Protein AF-W1X9W0-F1 (afdb_monomer_lite)

Radius of gyration: 21.4 Å; chains: 1; bounding box: 42×50×51 Å

Structure (mmCIF, N/CA/C/O backbone):
data_AF-W1X9W0-F1
#
_entry.id   AF-W1X9W0-F1
#
loop_
_atom_site.group_PDB
_atom_site.id
_atom_site.type_symbol
_atom_site.label_atom_id
_atom_site.label_alt_id
_atom_site.label_comp_id
_atom_site.label_asym_id
_atom_site.label_entity_id
_atom_site.label_seq_id
_atom_site.pdbx_PDB_ins_code
_atom_site.Cartn_x
_atom_site.Cartn_y
_atom_site.Cartn_z
_atom_site.occupancy
_atom_site.B_iso_or_equiv
_atom_site.auth_seq_id
_atom_site.auth_comp_id
_atom_site.auth_asym_id
_atom_site.auth_atom_id
_atom_site.pdbx_PDB_model_num
ATOM 1 N N . THR A 1 1 ? 15.731 -41.088 -17.875 1.00 49.81 1 THR A N 1
ATOM 2 C CA . THR A 1 1 ? 16.566 -40.037 -17.254 1.00 49.81 1 THR A CA 1
ATOM 3 C C . THR A 1 1 ? 16.073 -38.675 -17.708 1.00 49.81 1 THR A C 1
ATOM 5 O O . THR A 1 1 ? 16.550 -38.151 -18.702 1.00 49.81 1 THR A O 1
ATOM 8 N N . ARG A 1 2 ? 15.080 -38.106 -17.010 1.00 59.88 2 ARG A N 1
ATOM 9 C CA 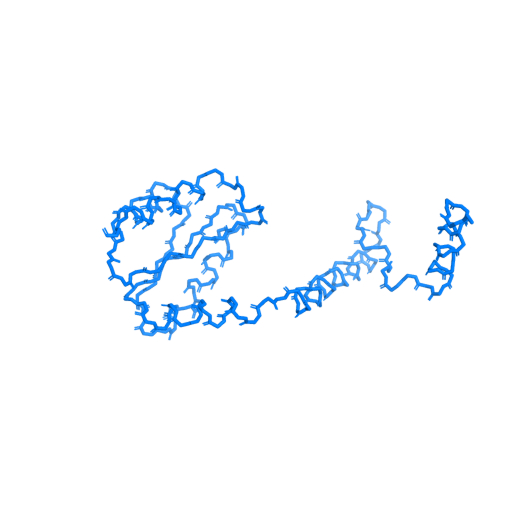. ARG A 1 2 ? 14.747 -36.681 -17.162 1.00 59.88 2 ARG A CA 1
ATOM 10 C C . ARG A 1 2 ? 15.681 -35.917 -16.235 1.00 59.88 2 ARG A C 1
ATOM 12 O O . ARG A 1 2 ? 15.594 -36.064 -15.022 1.00 59.88 2 ARG A O 1
ATOM 19 N N . GLY A 1 3 ? 16.655 -35.237 -16.815 1.00 79.12 3 GLY A N 1
ATOM 20 C CA . GLY A 1 3 ? 17.718 -34.549 -16.092 1.00 79.12 3 GLY A CA 1
ATOM 21 C C . GLY A 1 3 ? 18.157 -33.310 -16.856 1.00 79.12 3 GLY A C 1
ATOM 22 O O . GLY A 1 3 ? 17.473 -32.854 -17.767 1.00 79.12 3 GLY A O 1
ATOM 23 N N . PHE A 1 4 ? 19.327 -32.780 -16.523 1.00 80.00 4 PHE A N 1
ATOM 24 C CA . PHE A 1 4 ? 19.848 -31.538 -17.101 1.00 80.00 4 PHE A CA 1
ATOM 25 C C . PHE A 1 4 ? 19.845 -31.447 -18.652 1.00 80.00 4 PHE A C 1
ATOM 27 O O . PHE A 1 4 ? 19.576 -30.362 -19.166 1.00 80.00 4 PHE A O 1
ATOM 34 N N . PRO A 1 5 ? 20.074 -32.529 -19.431 1.00 85.50 5 PRO A N 1
ATOM 35 C CA . PRO A 1 5 ? 19.980 -32.469 -20.897 1.00 85.50 5 PRO A CA 1
ATOM 36 C C . PRO A 1 5 ? 18.560 -32.203 -21.422 1.00 85.50 5 PRO A C 1
ATOM 38 O O . PRO A 1 5 ? 18.388 -31.457 -22.380 1.00 85.50 5 PRO A O 1
ATOM 41 N N . ASP A 1 6 ? 17.553 -32.771 -20.760 1.00 82.25 6 ASP A N 1
ATOM 42 C CA . ASP A 1 6 ? 16.131 -32.607 -21.091 1.00 82.25 6 ASP A CA 1
ATOM 43 C C . ASP A 1 6 ? 15.679 -31.165 -20.795 1.00 82.25 6 ASP A C 1
ATOM 45 O O . ASP A 1 6 ? 15.023 -30.513 -21.604 1.00 82.25 6 ASP A O 1
ATOM 49 N N . PHE A 1 7 ? 16.165 -30.606 -19.679 1.00 83.50 7 PHE A N 1
ATOM 50 C CA . PHE A 1 7 ? 16.000 -29.190 -19.344 1.00 83.50 7 PHE A CA 1
ATOM 51 C C . PHE A 1 7 ? 16.615 -28.258 -20.401 1.00 83.50 7 PHE A C 1
ATOM 53 O O . PHE A 1 7 ? 15.972 -27.290 -20.796 1.00 83.50 7 PHE A O 1
ATOM 60 N N . LYS A 1 8 ? 17.827 -28.546 -20.903 1.00 84.06 8 LYS A N 1
ATOM 61 C CA . LYS A 1 8 ? 18.451 -27.742 -21.974 1.00 84.06 8 LYS A CA 1
ATOM 62 C C . LYS A 1 8 ? 17.620 -27.739 -23.256 1.00 84.06 8 LYS A C 1
ATOM 64 O O . LYS A 1 8 ? 17.516 -26.698 -23.896 1.00 84.06 8 LYS A O 1
ATOM 69 N N . LEU A 1 9 ? 17.033 -28.880 -23.616 1.00 85.25 9 LEU A N 1
ATOM 70 C CA . LEU A 1 9 ? 16.176 -29.025 -24.794 1.00 85.25 9 LEU A CA 1
ATOM 71 C C . LEU A 1 9 ? 14.894 -28.197 -24.656 1.00 85.25 9 LEU A C 1
ATOM 73 O O . LEU A 1 9 ? 14.576 -27.411 -25.546 1.00 85.25 9 LEU A O 1
ATOM 77 N N . HIS A 1 10 ? 14.219 -28.294 -23.509 1.00 78.50 10 HIS A N 1
ATOM 78 C CA . HIS A 1 10 ? 13.035 -27.484 -23.219 1.00 78.50 10 HIS A CA 1
ATOM 79 C C . HIS A 1 10 ? 13.344 -25.983 -23.124 1.00 78.50 10 HIS A C 1
ATOM 81 O O . HIS A 1 10 ? 12.567 -25.163 -23.613 1.00 78.50 10 HIS A O 1
ATOM 87 N N . LEU A 1 11 ? 14.493 -25.606 -22.556 1.00 77.06 11 LEU A N 1
ATOM 88 C CA . LEU A 1 11 ? 14.938 -24.214 -22.501 1.00 77.06 11 LEU A CA 1
ATOM 89 C C . LEU A 1 11 ? 15.240 -23.665 -23.902 1.00 77.06 11 LEU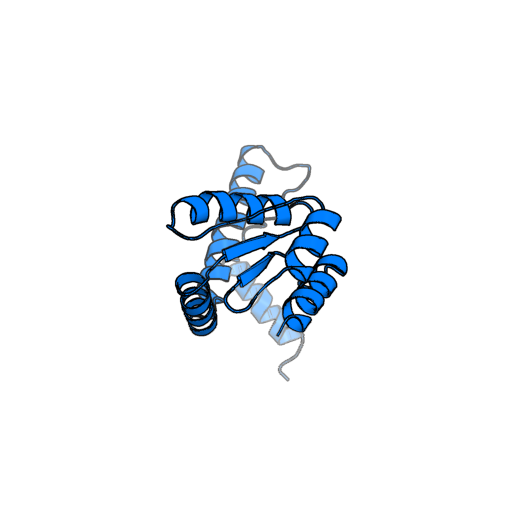 A C 1
ATOM 91 O O . LEU A 1 11 ? 14.802 -22.566 -24.231 1.00 77.06 11 LEU A O 1
ATOM 95 N N . ALA A 1 12 ? 15.936 -24.432 -24.744 1.00 80.12 12 ALA A N 1
ATOM 96 C CA . ALA A 1 12 ? 16.227 -24.042 -26.122 1.00 80.12 12 ALA A CA 1
ATOM 97 C C . ALA A 1 12 ? 14.946 -23.880 -26.958 1.00 80.12 12 ALA A C 1
ATOM 99 O O . ALA A 1 12 ? 14.832 -22.919 -27.713 1.00 80.12 12 ALA A O 1
ATOM 100 N N . GLN A 1 13 ? 13.959 -24.765 -26.779 1.00 74.69 13 GLN A N 1
ATOM 101 C CA . GLN A 1 13 ? 12.642 -24.648 -27.420 1.00 74.69 13 GLN A CA 1
ATOM 102 C C . GLN A 1 13 ? 11.871 -23.407 -26.943 1.00 74.69 13 GLN A C 1
ATOM 104 O O . GLN A 1 13 ? 11.275 -22.706 -27.756 1.00 74.69 13 GLN A O 1
ATOM 109 N N . SER A 1 14 ? 11.919 -23.105 -25.642 1.00 66.88 14 SER A N 1
ATOM 110 C CA . SER A 1 14 ? 11.297 -21.906 -25.062 1.00 66.88 14 SER A CA 1
ATOM 111 C C . SER A 1 14 ? 11.926 -20.607 -25.588 1.00 66.88 14 SER A C 1
ATOM 113 O O . SER A 1 14 ? 11.217 -19.655 -25.899 1.00 66.88 14 SER A O 1
ATOM 115 N N . LEU A 1 15 ? 13.253 -20.583 -25.761 1.00 67.94 15 LEU A N 1
ATOM 116 C CA . LEU A 1 15 ? 13.973 -19.452 -26.356 1.00 67.94 15 LEU A CA 1
ATOM 117 C C . LEU A 1 15 ? 13.678 -19.295 -27.857 1.00 67.94 15 LEU A C 1
ATOM 119 O O . LEU A 1 15 ? 13.507 -18.174 -28.330 1.00 67.94 15 LEU A O 1
ATOM 123 N N . ALA A 1 16 ? 13.594 -20.404 -28.602 1.00 62.78 16 ALA A N 1
ATOM 124 C CA . ALA A 1 16 ? 13.353 -20.403 -30.048 1.00 62.78 16 ALA A CA 1
ATOM 125 C C . ALA A 1 16 ? 11.930 -19.965 -30.431 1.00 62.78 16 ALA A C 1
ATOM 127 O O . ALA A 1 16 ? 11.747 -19.321 -31.461 1.00 62.78 16 ALA A O 1
ATOM 128 N N . ASN A 1 17 ? 10.935 -20.255 -29.587 1.00 56.06 17 ASN A N 1
ATOM 129 C CA . ASN A 1 17 ? 9.556 -19.792 -29.776 1.00 56.06 17 ASN A CA 1
ATOM 130 C C . ASN A 1 17 ? 9.368 -18.295 -29.467 1.00 56.06 17 ASN A C 1
ATOM 132 O O . ASN A 1 17 ? 8.247 -17.795 -29.538 1.00 56.06 17 ASN A O 1
ATOM 136 N N . GLY A 1 18 ? 10.456 -17.591 -29.132 1.00 45.91 18 GLY A N 1
ATOM 137 C CA . GLY A 1 18 ? 10.420 -16.266 -28.544 1.00 45.91 18 GLY A CA 1
ATOM 138 C C . GLY A 1 18 ? 9.936 -16.383 -27.108 1.00 45.91 18 GLY A C 1
ATOM 139 O O . GLY A 1 18 ? 8.782 -16.714 -26.843 1.00 45.91 18 GLY A O 1
ATOM 140 N N . THR A 1 19 ? 10.801 -16.090 -26.142 1.00 46.78 19 THR A N 1
ATOM 141 C CA . THR A 1 19 ? 10.294 -15.822 -24.801 1.00 46.78 19 THR A CA 1
ATOM 142 C C . THR A 1 19 ? 9.341 -14.629 -24.920 1.00 46.78 19 THR A C 1
ATOM 144 O O . THR A 1 19 ? 9.789 -13.567 -25.351 1.00 46.78 19 THR A O 1
ATOM 147 N N . PRO A 1 20 ? 8.063 -14.722 -24.497 1.00 49.47 20 PRO A N 1
ATOM 148 C CA . PRO A 1 20 ? 7.175 -13.550 -24.448 1.00 49.47 20 PRO A CA 1
ATOM 149 C C . PRO A 1 20 ? 7.701 -12.460 -23.491 1.00 49.47 20 PRO A C 1
ATOM 151 O O . PRO A 1 20 ? 7.150 -11.371 -23.376 1.00 49.47 20 PRO A O 1
ATOM 154 N N . TYR A 1 21 ? 8.793 -12.763 -22.794 1.00 51.91 21 TYR A N 1
ATOM 155 C CA . TYR A 1 21 ? 9.604 -11.864 -22.007 1.00 51.9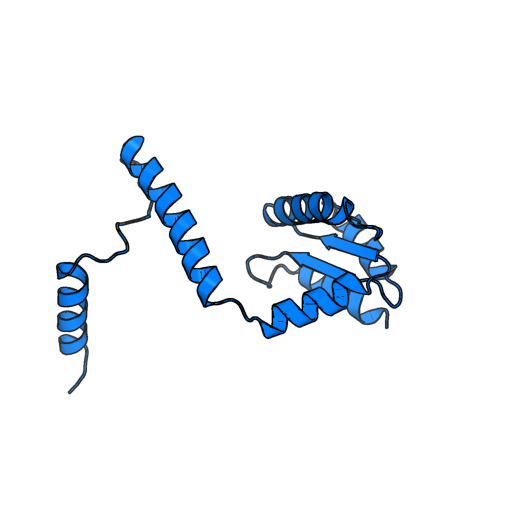1 21 TYR A CA 1
ATOM 156 C C . TYR A 1 21 ? 10.813 -11.451 -22.852 1.00 51.91 21 TYR A C 1
ATOM 158 O O . TYR A 1 21 ? 11.911 -11.985 -22.700 1.00 51.91 21 TYR A O 1
ATOM 166 N N . VAL A 1 22 ? 10.590 -10.499 -23.762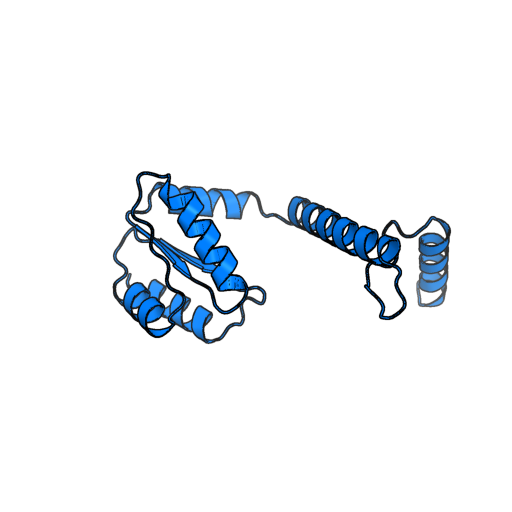 1.00 55.69 22 VAL A N 1
ATOM 167 C CA . VAL A 1 22 ? 11.642 -9.596 -24.252 1.00 55.69 22 VAL A CA 1
ATOM 168 C C . VAL A 1 22 ? 12.415 -9.106 -23.027 1.00 55.69 22 VAL A C 1
ATOM 170 O O . VAL A 1 22 ? 11.806 -8.857 -21.990 1.00 55.69 22 VAL A O 1
ATOM 173 N N . ASN A 1 23 ? 13.746 -9.050 -23.089 1.00 59.06 23 ASN A N 1
ATOM 174 C CA . ASN A 1 23 ? 14.574 -8.626 -21.961 1.00 59.06 23 ASN A CA 1
ATOM 175 C C . ASN A 1 23 ? 14.074 -7.279 -21.400 1.00 59.06 23 ASN A C 1
ATOM 177 O O . ASN A 1 23 ? 14.284 -6.234 -22.010 1.00 59.06 23 ASN A O 1
ATOM 181 N N . ARG A 1 24 ? 13.412 -7.321 -20.239 1.00 66.00 24 ARG A N 1
ATOM 182 C CA . ARG A 1 24 ? 12.785 -6.158 -19.589 1.00 66.00 24 ARG A CA 1
ATOM 183 C C . ARG A 1 24 ? 13.750 -5.348 -18.744 1.00 66.00 24 ARG A C 1
ATOM 185 O O . ARG A 1 24 ? 13.358 -4.336 -18.170 1.00 66.00 24 ARG A O 1
ATOM 192 N N . ASN A 1 25 ? 14.989 -5.813 -18.625 1.00 78.88 25 ASN A N 1
ATOM 193 C CA . ASN A 1 25 ? 15.993 -5.089 -17.879 1.00 78.88 25 ASN A CA 1
ATOM 194 C C . ASN A 1 25 ? 16.419 -3.884 -18.708 1.00 78.88 25 ASN A C 1
ATOM 196 O O . ASN A 1 25 ? 16.843 -4.014 -19.863 1.00 78.88 25 ASN A O 1
ATOM 200 N N . VAL A 1 26 ? 16.271 -2.719 -18.089 1.00 85.12 26 VAL A N 1
ATOM 201 C CA . VAL A 1 26 ? 16.859 -1.483 -18.583 1.00 85.12 26 VAL A CA 1
ATOM 202 C C . VAL A 1 26 ? 18.366 -1.593 -18.384 1.00 85.12 26 VAL A C 1
ATOM 204 O O . VAL A 1 26 ? 18.826 -1.838 -17.269 1.00 85.12 26 VAL A O 1
ATOM 207 N N . ASN A 1 27 ? 19.112 -1.459 -19.472 1.00 90.12 27 ASN A N 1
ATOM 208 C CA . ASN A 1 27 ? 20.568 -1.465 -19.489 1.00 90.12 27 ASN A CA 1
ATOM 209 C C . ASN A 1 27 ? 21.084 -0.041 -19.715 1.00 90.12 27 ASN A C 1
ATOM 211 O O . ASN A 1 27 ? 20.376 0.796 -20.271 1.00 90.12 27 ASN A O 1
ATOM 215 N N . GLU A 1 28 ? 22.331 0.216 -19.324 1.00 89.69 28 GLU A N 1
ATOM 216 C CA . GLU A 1 28 ? 22.959 1.538 -19.464 1.00 89.69 28 GLU A CA 1
ATOM 217 C C . GLU A 1 28 ? 23.014 2.018 -20.925 1.00 89.69 28 GLU A C 1
ATOM 219 O O . GLU A 1 28 ? 22.818 3.202 -21.185 1.00 89.69 28 GLU A O 1
ATOM 224 N N . ASP A 1 29 ? 23.182 1.093 -21.875 1.00 93.56 29 ASP A N 1
ATOM 225 C CA . ASP A 1 29 ? 23.286 1.388 -23.311 1.00 93.56 29 ASP A CA 1
ATOM 226 C C . ASP A 1 29 ? 21.932 1.394 -24.055 1.00 93.56 29 ASP A C 1
ATOM 228 O O . ASP A 1 29 ? 21.894 1.426 -25.288 1.00 93.56 29 ASP A O 1
ATOM 232 N N . ASP A 1 30 ? 20.798 1.319 -23.346 1.00 90.25 30 ASP A N 1
ATOM 233 C CA . ASP A 1 30 ? 19.485 1.348 -23.995 1.00 90.25 30 ASP A CA 1
ATOM 234 C C . ASP A 1 30 ? 19.175 2.720 -24.608 1.00 90.25 30 ASP A C 1
ATOM 236 O O . ASP A 1 30 ? 19.282 3.767 -23.965 1.00 90.25 30 ASP A O 1
ATOM 240 N N . SER A 1 31 ? 18.675 2.714 -25.847 1.00 94.62 31 SER A N 1
ATOM 241 C CA . SER A 1 31 ? 18.072 3.910 -26.435 1.00 94.62 31 SER A CA 1
ATOM 242 C C . SER A 1 31 ? 16.803 4.316 -25.678 1.00 94.62 31 SER A C 1
ATOM 244 O O . SER A 1 31 ? 16.151 3.490 -25.032 1.00 94.62 31 SER A O 1
ATOM 246 N N . VAL A 1 32 ? 16.402 5.585 -25.822 1.00 95.31 32 VAL A N 1
ATOM 247 C CA . VAL A 1 32 ? 15.145 6.109 -25.256 1.00 95.31 32 VAL A CA 1
ATOM 248 C C . VAL A 1 32 ? 13.945 5.258 -25.654 1.00 95.31 32 VAL A C 1
ATOM 250 O O . VAL A 1 32 ? 13.115 4.926 -24.811 1.00 95.31 32 VAL A O 1
ATOM 253 N N . GLU A 1 33 ? 13.876 4.856 -26.920 1.00 93.31 33 GLU A N 1
ATOM 254 C CA . GLU A 1 33 ? 12.821 3.982 -27.430 1.00 93.31 33 GLU A CA 1
ATOM 255 C C . GLU A 1 33 ? 12.856 2.595 -26.765 1.00 93.31 33 GLU A C 1
ATOM 257 O O . GLU A 1 33 ? 11.822 2.110 -26.303 1.00 93.31 33 GLU A O 1
ATOM 262 N N . SER A 1 34 ? 14.050 2.000 -26.629 1.00 90.56 34 SER A N 1
ATOM 263 C CA . SER A 1 34 ? 14.248 0.679 -26.016 1.00 90.56 34 SER A CA 1
ATOM 264 C C . SER A 1 34 ? 13.816 0.656 -24.550 1.00 90.56 34 SER A C 1
ATOM 266 O O . SER A 1 34 ? 12.940 -0.131 -24.179 1.00 90.56 34 SER A O 1
ATOM 268 N N . TYR A 1 35 ? 14.375 1.528 -23.697 1.00 93.00 35 TYR A N 1
ATOM 269 C CA . TYR A 1 35 ? 14.034 1.481 -22.273 1.00 93.00 35 TYR A CA 1
ATOM 270 C C . TYR A 1 35 ? 12.586 1.901 -22.017 1.00 93.00 35 TYR A C 1
ATOM 272 O O . TYR A 1 35 ? 11.966 1.386 -21.087 1.00 93.00 35 TYR A O 1
ATOM 280 N N . THR A 1 36 ? 12.019 2.791 -22.843 1.00 92.88 36 THR A N 1
ATOM 281 C CA . THR A 1 36 ? 10.604 3.167 -22.726 1.00 92.88 36 THR A CA 1
ATOM 282 C C . THR A 1 36 ? 9.725 1.939 -22.947 1.00 92.88 36 THR A C 1
ATOM 284 O O . THR A 1 36 ? 8.904 1.626 -22.085 1.00 92.88 36 THR A O 1
ATOM 287 N N . GLY A 1 37 ? 9.949 1.185 -24.031 1.00 90.88 37 GLY A N 1
ATOM 288 C CA . GLY A 1 37 ? 9.237 -0.072 -24.284 1.00 90.88 37 GLY A CA 1
ATOM 289 C C . GLY A 1 37 ? 9.377 -1.061 -23.124 1.00 90.88 37 GLY A C 1
ATOM 290 O O . GLY A 1 37 ? 8.376 -1.524 -22.576 1.00 90.88 37 GLY A O 1
ATOM 291 N N . LYS A 1 38 ? 10.609 -1.293 -22.657 1.00 91.75 38 LYS A N 1
ATOM 292 C CA . LYS A 1 38 ? 10.896 -2.218 -21.548 1.00 91.75 38 LYS A CA 1
ATOM 293 C C . LYS A 1 38 ? 10.173 -1.859 -20.249 1.00 91.75 38 LYS A C 1
ATOM 295 O O . LYS A 1 38 ? 9.640 -2.750 -19.587 1.00 91.75 38 LYS A O 1
ATOM 300 N N . ILE A 1 39 ? 10.135 -0.575 -19.876 1.00 91.56 39 ILE A N 1
ATOM 301 C CA . ILE A 1 39 ? 9.459 -0.110 -18.653 1.00 91.56 39 ILE A CA 1
ATOM 302 C C . ILE A 1 39 ? 7.956 -0.400 -18.731 1.00 91.56 39 ILE A C 1
ATOM 304 O O . ILE A 1 39 ? 7.396 -0.983 -17.798 1.00 91.56 39 ILE A O 1
ATOM 308 N N . PHE A 1 40 ? 7.306 -0.040 -19.842 1.00 93.56 40 PHE A N 1
ATOM 309 C CA . PHE A 1 40 ? 5.870 -0.266 -20.016 1.00 93.56 40 PHE A CA 1
ATOM 310 C C . PHE A 1 40 ? 5.525 -1.757 -20.097 1.00 93.56 40 PHE A C 1
ATOM 312 O O . PHE A 1 40 ? 4.599 -2.204 -19.418 1.00 93.56 40 PHE A O 1
ATOM 319 N N . GLU A 1 41 ? 6.295 -2.551 -20.842 1.00 90.50 41 GLU A N 1
ATOM 320 C CA . GLU A 1 41 ? 6.110 -4.005 -20.920 1.00 90.50 41 GLU A CA 1
ATOM 321 C C . GLU A 1 41 ? 6.283 -4.682 -19.554 1.00 90.50 41 GLU A C 1
ATOM 323 O O . GLU A 1 41 ? 5.521 -5.585 -19.192 1.00 90.50 41 GLU A O 1
ATOM 328 N N . SER A 1 42 ? 7.255 -4.224 -18.758 1.00 90.62 42 SER A N 1
ATOM 329 C CA . SER A 1 42 ? 7.469 -4.701 -17.391 1.00 90.62 42 SER A CA 1
ATOM 330 C C . SER A 1 42 ? 6.297 -4.382 -16.471 1.00 90.62 42 SER A C 1
ATOM 332 O O . SER A 1 42 ? 5.818 -5.269 -15.754 1.00 90.62 42 SER A O 1
ATOM 334 N N . ALA A 1 43 ? 5.766 -3.159 -16.542 1.00 91.75 43 ALA A N 1
ATOM 335 C CA . ALA A 1 43 ? 4.580 -2.773 -15.787 1.00 91.75 43 ALA A CA 1
ATOM 336 C C . ALA A 1 43 ? 3.353 -3.607 -16.193 1.00 91.75 43 ALA A C 1
ATOM 338 O O . ALA A 1 43 ? 2.693 -4.187 -15.329 1.00 91.75 43 ALA A O 1
ATOM 339 N N . MET A 1 44 ? 3.079 -3.739 -17.496 1.00 92.75 44 MET A N 1
ATOM 340 C CA . MET A 1 44 ? 1.937 -4.502 -18.017 1.00 92.75 44 MET A CA 1
ATOM 341 C C . MET A 1 44 ? 1.957 -5.957 -17.565 1.00 92.75 44 MET A C 1
ATOM 343 O O . MET A 1 44 ? 0.950 -6.493 -17.111 1.00 92.75 44 MET A O 1
ATOM 347 N N . ALA A 1 45 ? 3.109 -6.604 -17.653 1.00 89.81 45 ALA A N 1
ATOM 348 C CA . ALA A 1 45 ? 3.209 -7.996 -17.266 1.00 89.81 45 ALA A CA 1
ATOM 349 C C . ALA A 1 45 ? 3.243 -8.204 -15.750 1.00 89.81 45 ALA A C 1
ATOM 351 O O . ALA A 1 45 ? 2.805 -9.251 -15.279 1.00 89.81 45 ALA A O 1
ATOM 352 N N . THR A 1 46 ? 3.717 -7.223 -14.976 1.00 90.94 46 THR A N 1
ATOM 353 C CA . THR A 1 46 ? 3.542 -7.240 -13.517 1.00 90.94 46 THR A CA 1
ATOM 354 C C . THR A 1 46 ? 2.056 -7.174 -13.168 1.00 90.94 46 THR A C 1
ATOM 356 O O . THR A 1 46 ? 1.586 -7.961 -12.349 1.00 90.94 46 THR A O 1
ATOM 359 N N . LEU A 1 47 ? 1.292 -6.300 -13.832 1.00 94.50 47 LEU A N 1
ATOM 360 C CA . LEU A 1 47 ? -0.161 -6.222 -13.661 1.00 94.50 47 LEU A CA 1
ATOM 361 C C . LEU A 1 47 ? -0.859 -7.526 -14.067 1.00 94.50 47 LEU A C 1
ATOM 363 O O . LEU A 1 47 ? -1.733 -7.996 -13.339 1.00 94.50 47 LEU A O 1
ATOM 367 N N . ASP A 1 48 ? -0.460 -8.137 -15.184 1.00 94.25 48 ASP A N 1
ATOM 368 C CA . ASP A 1 48 ? -1.028 -9.415 -15.619 1.00 94.25 48 ASP A CA 1
ATOM 369 C C . ASP A 1 48 ? -0.695 -10.558 -14.650 1.00 94.25 48 ASP A C 1
ATOM 371 O O . ASP A 1 48 ? -1.569 -11.356 -14.311 1.00 94.25 48 ASP A O 1
ATOM 375 N N . HIS A 1 49 ? 0.530 -10.603 -14.126 1.00 92.44 49 HIS A N 1
ATOM 376 C CA . HIS A 1 49 ? 0.901 -11.562 -13.090 1.00 92.44 49 HIS A CA 1
ATOM 377 C C . HIS A 1 49 ? 0.036 -11.386 -11.834 1.00 92.44 49 HIS A C 1
ATOM 379 O O . HIS A 1 49 ? -0.555 -12.354 -11.357 1.00 92.44 49 HIS A O 1
ATOM 385 N N . VAL A 1 50 ? -0.092 -10.151 -11.329 1.00 94.44 50 VAL A N 1
ATOM 386 C CA . VAL A 1 50 ? -0.935 -9.848 -10.161 1.00 94.44 50 VAL A CA 1
ATOM 387 C C . VAL A 1 50 ? -2.377 -10.284 -10.417 1.00 94.44 50 VAL A C 1
ATOM 389 O O . VAL A 1 50 ? -2.955 -10.979 -9.588 1.00 94.44 50 VAL A O 1
ATOM 392 N N . ARG A 1 51 ? -2.946 -9.970 -11.587 1.00 94.88 51 ARG A N 1
ATOM 393 C CA . ARG A 1 51 ? -4.310 -10.374 -11.969 1.00 94.88 51 ARG A CA 1
ATOM 394 C C . ARG A 1 51 ? -4.551 -11.878 -11.802 1.00 94.88 51 ARG A C 1
ATOM 396 O O . ARG A 1 51 ? -5.629 -12.264 -11.353 1.00 94.88 51 ARG A O 1
ATOM 403 N N . HIS A 1 52 ? -3.568 -12.708 -12.148 1.00 95.25 52 HIS A N 1
ATOM 404 C CA . HIS A 1 52 ? -3.665 -14.164 -12.028 1.00 95.25 52 HIS A CA 1
ATOM 405 C C . HIS A 1 52 ? -3.343 -14.693 -10.624 1.00 95.25 52 HIS A C 1
ATOM 407 O O . HIS A 1 52 ? -3.841 -15.756 -10.259 1.00 95.25 52 HIS A O 1
ATOM 413 N N . SER A 1 53 ? -2.541 -13.978 -9.829 1.00 94.00 53 SER A N 1
ATOM 414 C CA . SER A 1 53 ? -2.139 -14.408 -8.483 1.00 94.00 53 SER A CA 1
ATOM 415 C C . SER A 1 53 ? -3.065 -13.929 -7.360 1.00 94.00 53 SER A C 1
ATOM 417 O O . SER A 1 53 ? -2.875 -14.317 -6.209 1.00 94.00 53 SER A O 1
ATOM 419 N N . LEU A 1 54 ? -4.024 -13.045 -7.649 1.00 95.12 54 LEU A N 1
ATOM 420 C CA . LEU A 1 54 ? -4.925 -12.491 -6.638 1.00 95.12 54 LEU A CA 1
ATOM 421 C C . LEU A 1 54 ? -5.865 -13.555 -6.053 1.00 95.12 54 LEU A C 1
ATOM 423 O O . LEU A 1 54 ? -6.672 -14.166 -6.758 1.00 95.12 54 LEU A O 1
ATOM 427 N N . ASP A 1 55 ? -5.831 -13.694 -4.728 1.00 97.25 55 ASP A N 1
ATOM 428 C CA . ASP A 1 55 ? -6.813 -14.471 -3.979 1.00 97.25 55 ASP A CA 1
ATOM 429 C C . ASP A 1 55 ? -8.113 -13.670 -3.825 1.00 97.25 55 ASP A C 1
ATOM 431 O O . ASP A 1 55 ? -8.237 -12.765 -2.994 1.00 97.25 55 ASP A O 1
ATOM 435 N N . LYS A 1 56 ? -9.114 -14.038 -4.627 1.00 96.56 56 LYS A N 1
ATOM 436 C CA . LYS A 1 56 ? -10.443 -13.411 -4.627 1.00 96.56 56 LYS A CA 1
ATOM 437 C C . LYS A 1 56 ? -11.143 -13.518 -3.269 1.00 96.56 56 LYS A C 1
ATOM 439 O O . LYS A 1 56 ? -11.892 -12.614 -2.910 1.00 96.56 56 LYS A O 1
ATOM 444 N N . SER A 1 57 ? -10.889 -14.580 -2.502 1.00 98.00 57 SER A N 1
ATOM 445 C CA . SER A 1 57 ? -11.478 -14.755 -1.171 1.00 98.00 57 SER A CA 1
ATOM 446 C C . SER A 1 57 ? -10.857 -13.798 -0.149 1.00 98.00 57 SER A C 1
ATOM 448 O O . SER A 1 57 ? -11.568 -13.214 0.667 1.00 98.00 57 SER A O 1
ATOM 450 N N . ALA A 1 58 ? -9.542 -13.567 -0.222 1.00 97.44 58 ALA A N 1
ATOM 451 C CA . ALA A 1 58 ? -8.862 -12.575 0.604 1.00 97.44 58 ALA A CA 1
ATOM 452 C C . ALA A 1 58 ? -9.331 -11.150 0.281 1.00 97.44 58 ALA A C 1
ATOM 454 O O . ALA A 1 58 ? -9.586 -10.381 1.205 1.00 97.44 58 ALA A O 1
ATOM 455 N N . ILE A 1 59 ? -9.517 -10.827 -1.006 1.00 97.38 59 ILE A N 1
ATOM 456 C CA . ILE A 1 59 ? -10.089 -9.537 -1.424 1.00 97.38 59 ILE A CA 1
ATOM 457 C C . ILE A 1 59 ? -11.489 -9.359 -0.836 1.00 97.38 59 ILE A C 1
ATOM 459 O O . ILE A 1 59 ? -11.759 -8.317 -0.247 1.00 97.38 59 ILE A O 1
ATOM 463 N N . ASN A 1 60 ? -12.364 -10.364 -0.954 1.00 98.12 60 ASN A N 1
ATOM 464 C CA . ASN A 1 60 ? -13.734 -10.248 -0.454 1.00 98.12 60 ASN A CA 1
ATOM 465 C C . ASN A 1 60 ? -13.763 -10.004 1.062 1.00 98.12 60 ASN A C 1
ATOM 467 O O . ASN A 1 60 ? -14.420 -9.077 1.516 1.00 98.12 60 ASN A O 1
ATOM 471 N N . ARG A 1 61 ? -12.948 -10.742 1.830 1.00 98.06 61 ARG A N 1
ATOM 472 C CA . ARG A 1 61 ? -12.802 -10.512 3.278 1.00 98.06 61 ARG A CA 1
ATOM 473 C C . ARG A 1 61 ? -12.301 -9.105 3.604 1.00 98.06 61 ARG A C 1
ATOM 475 O O . ARG A 1 61 ? -12.788 -8.489 4.545 1.00 98.06 61 ARG A O 1
ATOM 482 N N . ALA A 1 62 ? -11.335 -8.588 2.843 1.00 97.44 62 ALA A N 1
ATOM 483 C CA . ALA A 1 62 ? -10.844 -7.226 3.038 1.00 97.44 62 ALA A CA 1
ATOM 484 C C . ALA A 1 62 ? -11.943 -6.185 2.765 1.00 97.44 62 ALA A C 1
ATOM 486 O O . ALA A 1 62 ? -12.081 -5.235 3.530 1.00 97.44 62 ALA A O 1
ATOM 487 N N . VAL A 1 63 ? -12.756 -6.379 1.720 1.00 96.88 63 VAL A N 1
ATOM 488 C CA . VAL A 1 63 ? -13.917 -5.522 1.426 1.00 96.88 63 VAL A CA 1
ATOM 489 C C . VAL A 1 63 ? -14.944 -5.575 2.561 1.00 96.88 63 VAL A C 1
ATOM 491 O O . VAL A 1 63 ? -15.408 -4.524 3.002 1.00 96.88 63 VAL A O 1
ATOM 494 N N . ASP A 1 64 ? -15.259 -6.761 3.081 1.00 97.00 64 ASP A N 1
ATOM 495 C CA . ASP A 1 64 ? -16.221 -6.923 4.177 1.00 97.00 64 ASP A CA 1
ATOM 496 C C . ASP A 1 64 ? -15.766 -6.184 5.448 1.00 97.00 64 ASP A C 1
ATOM 498 O O . ASP A 1 64 ? -16.569 -5.506 6.087 1.00 97.00 64 ASP A O 1
ATOM 502 N N . LEU A 1 65 ? -14.472 -6.251 5.784 1.00 96.31 65 LEU A N 1
ATOM 503 C CA . LEU A 1 65 ? -13.898 -5.517 6.919 1.00 96.31 65 LEU A CA 1
ATOM 504 C C . LEU A 1 65 ? -13.921 -4.000 6.690 1.00 96.31 65 LEU A C 1
ATOM 506 O O . LEU A 1 65 ? -14.328 -3.244 7.566 1.00 96.31 65 LEU A O 1
ATOM 510 N N . LEU A 1 66 ? -13.506 -3.545 5.504 1.00 96.62 66 LEU A N 1
ATOM 511 C CA . LEU A 1 66 ? -13.406 -2.116 5.189 1.00 96.62 66 LEU A CA 1
ATOM 512 C C . LEU A 1 66 ? -14.776 -1.434 5.081 1.00 96.62 66 LEU A C 1
ATOM 514 O O . LEU A 1 66 ? -14.893 -0.261 5.421 1.00 96.62 66 LEU A O 1
ATOM 518 N N . THR A 1 67 ? -15.812 -2.141 4.627 1.00 95.62 67 THR A N 1
ATOM 519 C CA . THR A 1 67 ? -17.174 -1.583 4.513 1.00 95.62 67 THR A CA 1
ATOM 520 C C . THR A 1 67 ? -17.866 -1.409 5.864 1.00 95.62 67 THR A C 1
ATOM 522 O O . THR A 1 67 ? -18.732 -0.548 5.993 1.00 95.62 67 THR A O 1
ATOM 525 N N . GLN A 1 68 ? -17.471 -2.192 6.870 1.00 94.94 68 GLN A N 1
ATOM 526 C CA . GLN A 1 68 ? -17.992 -2.121 8.240 1.00 94.94 68 GLN A CA 1
ATOM 527 C C . GLN A 1 68 ? -17.122 -1.259 9.167 1.00 94.94 68 GLN A C 1
ATOM 529 O O . GLN A 1 68 ? -17.470 -1.060 10.332 1.00 94.94 68 GLN A O 1
ATOM 534 N N . ALA A 1 69 ? -15.994 -0.749 8.666 1.00 96.69 69 ALA A N 1
ATOM 535 C CA . ALA A 1 69 ? -15.031 -0.011 9.463 1.00 96.69 69 ALA A CA 1
ATOM 536 C C . ALA A 1 69 ? -15.609 1.316 9.976 1.00 96.69 69 ALA A C 1
ATOM 538 O O . ALA A 1 69 ? -16.180 2.104 9.220 1.00 96.69 69 ALA A O 1
ATOM 539 N N . LYS A 1 70 ? -15.385 1.608 11.260 1.00 96.00 70 LYS A N 1
ATOM 540 C CA . LYS A 1 70 ? -15.674 2.922 11.861 1.00 96.00 70 LYS A CA 1
ATOM 541 C C . LYS A 1 70 ? -14.602 3.954 11.520 1.00 96.00 70 LYS A C 1
ATOM 543 O O . LYS A 1 70 ? -14.877 5.152 11.503 1.00 96.00 70 LYS A O 1
ATOM 548 N N . LYS A 1 71 ? -13.385 3.484 11.250 1.00 96.25 71 LYS A N 1
ATOM 549 C CA . LYS A 1 71 ? -12.220 4.269 10.841 1.00 96.25 71 LYS A CA 1
ATOM 550 C C . LYS A 1 71 ? -11.264 3.369 10.073 1.00 96.25 71 LYS A C 1
ATOM 552 O O . LYS A 1 71 ? -11.080 2.211 10.445 1.00 96.25 71 LYS A O 1
ATOM 557 N N . ILE A 1 72 ? -10.619 3.906 9.043 1.00 97.75 72 ILE A N 1
ATOM 558 C CA . ILE A 1 72 ? -9.593 3.194 8.279 1.00 97.75 72 ILE A CA 1
ATOM 559 C C . ILE A 1 72 ? -8.273 3.955 8.374 1.00 97.75 72 ILE A C 1
ATOM 561 O O . ILE A 1 72 ? -8.212 5.148 8.086 1.00 97.75 72 ILE A O 1
ATOM 565 N N . ALA A 1 73 ? -7.203 3.271 8.757 1.00 97.50 73 ALA A N 1
ATOM 566 C CA . ALA A 1 73 ? -5.859 3.830 8.789 1.00 97.50 73 ALA A CA 1
ATOM 567 C C . ALA A 1 73 ? -4.981 3.177 7.718 1.00 97.50 73 ALA A C 1
ATOM 569 O O . ALA A 1 73 ? -4.802 1.964 7.737 1.00 97.50 73 ALA A O 1
ATOM 570 N N . PHE A 1 74 ? -4.419 3.964 6.799 1.00 98.19 74 PHE A N 1
ATOM 571 C CA . PHE A 1 74 ? -3.470 3.476 5.794 1.00 98.19 74 PHE A CA 1
ATOM 572 C C . PHE A 1 74 ? -2.052 3.876 6.175 1.00 98.19 74 PHE A C 1
ATOM 574 O O . PHE A 1 74 ? -1.741 5.066 6.211 1.00 98.19 74 PHE A O 1
ATOM 581 N N . PHE A 1 75 ? -1.175 2.896 6.394 1.00 98.06 75 PHE A N 1
ATOM 582 C CA . PHE A 1 75 ? 0.222 3.145 6.746 1.00 98.06 75 PHE A CA 1
ATOM 583 C C . PHE A 1 75 ? 1.189 2.355 5.873 1.00 98.06 75 PHE A C 1
ATOM 585 O O . PHE A 1 75 ? 0.930 1.234 5.439 1.00 98.06 75 PHE A O 1
ATOM 592 N N . GLY A 1 76 ? 2.345 2.954 5.634 1.00 96.94 76 GLY A N 1
ATOM 593 C CA . GLY A 1 76 ? 3.453 2.376 4.892 1.00 96.94 76 GLY A CA 1
ATOM 594 C C . GLY A 1 76 ? 4.711 3.196 5.152 1.00 96.94 76 GLY A C 1
ATOM 595 O O . GLY A 1 76 ? 4.641 4.280 5.728 1.00 96.94 76 GLY A O 1
ATOM 596 N N . LEU A 1 77 ? 5.867 2.682 4.734 1.00 95.62 77 LEU A N 1
ATOM 597 C CA . LEU A 1 77 ? 7.149 3.383 4.855 1.00 95.62 77 LEU A CA 1
ATOM 598 C C . LEU A 1 77 ? 7.834 3.490 3.489 1.00 95.62 77 LEU A C 1
ATOM 600 O O . LEU A 1 77 ? 7.724 2.587 2.653 1.00 95.62 77 LEU A O 1
ATOM 604 N N . GLY A 1 78 ? 8.548 4.595 3.260 1.00 93.00 78 GLY A N 1
ATOM 605 C CA . GLY A 1 78 ? 9.260 4.848 2.004 1.00 93.00 78 GLY A CA 1
ATOM 606 C C . GLY A 1 78 ? 8.317 4.823 0.789 1.00 93.00 78 GLY A C 1
ATOM 607 O O . GLY A 1 78 ? 7.244 5.421 0.851 1.00 93.00 78 GLY A O 1
ATOM 608 N N . PRO A 1 79 ? 8.639 4.098 -0.300 1.00 94.50 79 PRO A N 1
ATOM 609 C CA . PRO A 1 79 ? 7.761 4.007 -1.473 1.00 94.50 79 PRO A CA 1
ATOM 610 C C . PRO A 1 79 ? 6.357 3.468 -1.163 1.00 94.50 79 PRO A C 1
ATOM 612 O O . PRO A 1 79 ? 5.389 3.849 -1.814 1.00 94.50 79 PRO A O 1
ATOM 615 N N . SER A 1 80 ? 6.218 2.609 -0.144 1.00 96.88 80 SER A N 1
ATOM 616 C CA . SER A 1 80 ? 4.904 2.095 0.271 1.00 96.88 80 SER A CA 1
ATOM 617 C C . SER A 1 80 ? 4.042 3.167 0.948 1.00 96.88 80 SER A C 1
ATOM 619 O O . SER A 1 80 ? 2.819 3.062 0.915 1.00 96.88 80 SER A O 1
ATOM 621 N N . ALA A 1 81 ? 4.648 4.220 1.513 1.00 96.94 81 ALA A N 1
ATOM 622 C CA . ALA A 1 81 ? 3.912 5.356 2.067 1.00 96.94 81 ALA A CA 1
ATOM 623 C C . ALA A 1 81 ? 3.175 6.137 0.966 1.00 96.94 81 ALA A C 1
ATOM 625 O O . ALA A 1 81 ? 2.025 6.517 1.156 1.00 96.94 81 ALA A O 1
ATOM 626 N N . ALA A 1 82 ? 3.770 6.281 -0.226 1.00 97.44 82 ALA A N 1
ATOM 627 C CA . ALA A 1 82 ? 3.098 6.906 -1.368 1.00 97.44 82 ALA A CA 1
ATOM 628 C C . ALA A 1 82 ? 1.837 6.129 -1.794 1.00 97.44 82 ALA A C 1
ATOM 630 O O . ALA A 1 82 ? 0.810 6.734 -2.092 1.00 97.44 82 ALA A O 1
ATOM 631 N N . VAL A 1 83 ? 1.888 4.791 -1.755 1.00 97.75 83 VAL A N 1
ATOM 632 C CA . VAL A 1 83 ? 0.720 3.932 -2.023 1.00 97.75 83 VAL A CA 1
ATOM 633 C C . VAL A 1 83 ? -0.337 4.080 -0.924 1.00 97.75 83 VAL A C 1
ATOM 635 O O . VAL A 1 83 ? -1.524 4.162 -1.224 1.00 97.75 83 VAL A O 1
ATOM 638 N N . ALA A 1 84 ? 0.076 4.154 0.344 1.00 97.94 84 ALA A N 1
ATOM 639 C CA . ALA A 1 84 ? -0.838 4.356 1.470 1.00 97.94 84 ALA A CA 1
ATOM 640 C C . ALA A 1 84 ? -1.532 5.728 1.404 1.00 97.94 84 ALA A C 1
ATOM 642 O O . ALA A 1 84 ? -2.732 5.827 1.651 1.00 97.94 84 ALA A O 1
ATOM 643 N N . HIS A 1 85 ? -0.805 6.768 0.998 1.00 97.81 85 HIS A N 1
ATOM 644 C CA . HIS A 1 85 ? -1.357 8.103 0.794 1.00 97.81 85 HIS A CA 1
ATOM 645 C C . HIS A 1 85 ? -2.349 8.142 -0.380 1.00 97.81 85 HIS A C 1
ATOM 647 O O . HIS A 1 85 ? -3.431 8.717 -0.264 1.00 97.81 85 HIS A O 1
ATOM 653 N N . ASP A 1 86 ? -2.026 7.497 -1.504 1.00 97.88 86 ASP A N 1
ATOM 654 C CA . ASP A 1 86 ? -2.955 7.351 -2.632 1.00 97.88 86 ASP A CA 1
ATOM 655 C C . ASP A 1 86 ? -4.228 6.581 -2.230 1.00 97.88 86 ASP A C 1
ATOM 657 O O . ASP A 1 86 ? -5.341 7.003 -2.559 1.00 97.88 86 ASP A O 1
ATOM 661 N N . ALA A 1 87 ? -4.090 5.503 -1.450 1.00 97.62 87 ALA A N 1
ATOM 662 C CA . ALA A 1 87 ? -5.226 4.773 -0.895 1.00 97.62 87 ALA A CA 1
ATOM 663 C C . ALA A 1 87 ? -6.087 5.672 0.003 1.00 97.62 87 ALA A C 1
ATOM 665 O O . ALA A 1 87 ? -7.300 5.733 -0.189 1.00 97.62 87 ALA A O 1
ATOM 666 N N . MET A 1 88 ? -5.479 6.445 0.906 1.00 96.69 88 MET A N 1
ATOM 667 C CA . MET A 1 88 ? -6.203 7.405 1.739 1.00 96.69 88 MET A CA 1
ATOM 668 C C . MET A 1 88 ? -7.003 8.407 0.896 1.00 96.69 88 MET A C 1
ATOM 670 O O . MET A 1 88 ? -8.203 8.550 1.116 1.00 96.69 88 MET A O 1
ATOM 674 N N . ASN A 1 89 ? -6.408 9.001 -0.143 1.00 95.75 89 ASN A N 1
ATOM 675 C CA . ASN A 1 89 ? -7.105 9.927 -1.046 1.00 95.75 89 ASN A CA 1
ATOM 676 C C . ASN A 1 89 ? -8.279 9.276 -1.799 1.00 95.75 89 ASN A C 1
ATOM 678 O O . ASN A 1 89 ? -9.295 9.918 -2.080 1.00 95.75 89 ASN A O 1
ATOM 682 N N . LYS A 1 90 ? -8.158 7.995 -2.158 1.00 96.69 90 LYS A N 1
ATOM 683 C CA . LYS A 1 90 ? -9.244 7.240 -2.799 1.00 96.69 90 LYS A CA 1
ATOM 684 C C . LYS A 1 90 ? -10.369 6.938 -1.821 1.00 96.69 90 LYS A C 1
ATOM 686 O O . LYS A 1 90 ? -11.529 7.142 -2.173 1.00 96.69 90 LYS A O 1
ATOM 691 N N . PHE A 1 91 ? -10.025 6.509 -0.611 1.00 96.75 91 PHE A N 1
ATOM 692 C CA . PHE A 1 91 ? -10.993 6.122 0.405 1.00 96.75 91 PHE A CA 1
ATOM 693 C C . PHE A 1 91 ? -11.650 7.310 1.110 1.00 96.75 91 PHE A C 1
ATOM 695 O O . PHE A 1 91 ? -12.769 7.168 1.584 1.00 96.75 91 PHE A O 1
ATOM 702 N N . PHE A 1 92 ? -11.037 8.496 1.086 1.00 92.12 92 PHE A N 1
ATOM 703 C CA . PHE A 1 92 ? -11.640 9.737 1.588 1.00 92.12 92 PHE A CA 1
ATOM 704 C C . PHE A 1 92 ? -12.963 10.095 0.887 1.00 92.12 92 PHE A C 1
ATOM 706 O O . PHE A 1 92 ? -13.766 10.865 1.401 1.00 92.12 92 PHE A O 1
ATOM 713 N N . ARG A 1 93 ? -13.209 9.533 -0.304 1.00 91.94 93 ARG A N 1
ATOM 714 C CA . ARG A 1 93 ? -14.477 9.682 -1.032 1.00 91.94 93 ARG A CA 1
ATOM 715 C C . ARG A 1 93 ? -15.614 8.845 -0.438 1.00 91.94 93 ARG A C 1
ATOM 717 O O . ARG A 1 93 ? -16.764 9.042 -0.823 1.00 91.94 93 ARG A O 1
ATOM 724 N N . PHE A 1 94 ? -15.309 7.902 0.451 1.00 90.81 94 PHE A N 1
ATOM 725 C CA . PHE A 1 94 ? -16.301 7.119 1.176 1.00 90.81 94 PHE A CA 1
ATOM 726 C C . PHE A 1 94 ? -16.667 7.812 2.489 1.00 90.81 94 PHE A C 1
ATOM 728 O O . PHE A 1 94 ? -15.869 8.543 3.066 1.00 90.81 94 PHE A O 1
ATOM 735 N N . ASN A 1 95 ? -17.875 7.560 2.989 1.00 89.62 95 ASN A N 1
ATOM 736 C CA . ASN A 1 95 ? -18.375 8.149 4.234 1.00 89.62 95 ASN A CA 1
ATOM 737 C C . ASN A 1 95 ? -17.808 7.447 5.489 1.00 89.62 95 ASN A C 1
ATOM 739 O O . ASN A 1 95 ? -18.549 7.132 6.417 1.00 89.62 95 ASN A O 1
ATOM 743 N N . VAL A 1 96 ? -16.506 7.149 5.484 1.00 94.31 96 VAL A N 1
ATOM 744 C CA . VAL A 1 96 ? -15.770 6.509 6.579 1.00 94.31 96 VAL A CA 1
ATOM 745 C C . VAL A 1 96 ? -14.544 7.371 6.890 1.00 94.31 96 VAL A C 1
ATOM 747 O O . VAL A 1 96 ? -13.802 7.710 5.966 1.00 94.31 96 VAL A O 1
ATOM 750 N N . PRO A 1 97 ? -14.297 7.735 8.160 1.00 96.00 97 PRO A N 1
ATOM 751 C CA . PRO A 1 97 ? -13.082 8.434 8.562 1.00 96.00 97 PRO A CA 1
ATOM 752 C C . PRO A 1 97 ? -11.822 7.688 8.115 1.00 96.00 97 PRO A C 1
ATOM 754 O O . PRO A 1 97 ? -11.628 6.522 8.464 1.00 96.00 97 PRO A O 1
ATOM 757 N N . VAL A 1 98 ? -10.950 8.363 7.365 1.00 97.06 98 VAL A N 1
ATOM 758 C CA . VAL A 1 98 ? -9.704 7.777 6.858 1.00 97.06 98 VAL A CA 1
ATOM 759 C C . VAL A 1 98 ? -8.508 8.596 7.317 1.00 97.06 98 VAL A C 1
ATOM 761 O O . VAL A 1 98 ? -8.502 9.820 7.194 1.00 97.06 98 VAL A O 1
ATOM 764 N N . VAL A 1 99 ? -7.486 7.915 7.832 1.00 95.69 99 VAL A N 1
ATOM 765 C CA . VAL A 1 99 ? -6.247 8.533 8.311 1.00 95.69 99 VAL A CA 1
ATOM 766 C C . VAL A 1 99 ? -5.027 7.957 7.603 1.00 95.69 99 VAL A C 1
ATOM 768 O O . VAL A 1 99 ? -4.984 6.785 7.228 1.00 95.69 99 VAL A O 1
ATOM 771 N N . TYR A 1 100 ? -4.021 8.805 7.434 1.00 97.31 100 TYR A N 1
ATOM 772 C CA . TYR A 1 100 ? -2.709 8.467 6.901 1.00 97.31 100 TYR A CA 1
ATOM 773 C C . TYR A 1 100 ? -1.653 9.268 7.661 1.00 97.31 100 TYR A C 1
ATOM 775 O O . TYR A 1 100 ? -1.906 10.394 8.091 1.00 97.31 100 TYR A O 1
ATOM 783 N N . SER A 1 101 ? -0.465 8.691 7.805 1.00 96.12 101 SER A N 1
ATOM 784 C CA . SER A 1 101 ? 0.728 9.393 8.261 1.00 96.12 101 SER A CA 1
ATOM 785 C C . SER A 1 101 ? 1.963 8.721 7.673 1.00 96.12 101 SER A C 1
ATOM 787 O O . SER A 1 101 ? 1.990 7.499 7.541 1.00 96.12 101 SER A O 1
ATOM 789 N N . ASP A 1 102 ? 2.983 9.501 7.336 1.00 93.00 102 ASP A N 1
ATOM 790 C CA . ASP A 1 102 ? 4.336 9.045 7.000 1.00 93.00 102 ASP A CA 1
ATOM 791 C C . ASP A 1 102 ? 5.284 9.015 8.212 1.00 93.00 102 ASP A C 1
ATOM 793 O O . ASP A 1 102 ? 6.377 8.453 8.122 1.00 93.00 102 ASP A O 1
ATOM 797 N N . ASP A 1 103 ? 4.865 9.563 9.354 1.00 95.62 103 ASP A N 1
ATOM 798 C CA . ASP A 1 103 ? 5.627 9.565 10.599 1.00 95.62 103 ASP A CA 1
ATOM 799 C C . ASP A 1 103 ? 5.342 8.292 11.407 1.00 95.62 103 ASP A C 1
ATOM 801 O O . ASP A 1 103 ? 4.221 8.033 11.847 1.00 95.62 103 ASP A O 1
ATOM 805 N N . ILE A 1 104 ? 6.383 7.495 11.651 1.00 95.06 104 ILE A N 1
ATOM 806 C CA . ILE A 1 104 ? 6.255 6.211 12.350 1.00 95.06 104 ILE A CA 1
ATOM 807 C C . ILE A 1 104 ? 5.754 6.342 13.797 1.00 95.06 104 ILE A C 1
ATOM 809 O O . ILE A 1 104 ? 5.090 5.437 14.305 1.00 95.06 104 ILE A O 1
ATOM 813 N N . VAL A 1 105 ? 6.047 7.452 14.472 1.00 96.00 105 VAL A N 1
ATOM 814 C CA . VAL A 1 105 ? 5.579 7.725 15.834 1.00 96.00 105 VAL A CA 1
ATOM 815 C C . VAL A 1 105 ? 4.076 7.990 15.811 1.00 96.00 105 VAL A C 1
ATOM 817 O O . VAL A 1 105 ? 3.347 7.412 16.618 1.00 96.00 105 VAL A O 1
ATOM 820 N N . LEU A 1 106 ? 3.590 8.783 14.850 1.00 96.31 106 LEU A N 1
ATOM 821 C CA . LEU A 1 106 ? 2.152 9.006 14.655 1.00 96.31 106 LEU A CA 1
ATOM 822 C C . LEU A 1 106 ? 1.421 7.716 14.269 1.00 96.31 106 LEU A C 1
ATOM 824 O O . LEU A 1 106 ? 0.370 7.421 14.839 1.00 96.31 106 LEU A O 1
ATOM 828 N N . GLN A 1 107 ? 1.988 6.916 13.359 1.00 96.75 107 GLN A N 1
ATOM 829 C CA . GLN A 1 107 ? 1.433 5.606 12.999 1.00 96.75 107 GLN A CA 1
ATOM 830 C C . GLN A 1 107 ? 1.303 4.705 14.237 1.00 96.75 107 GLN A C 1
ATOM 832 O O . GLN A 1 107 ? 0.254 4.104 14.465 1.00 96.75 107 GLN A O 1
ATOM 837 N N . ARG A 1 108 ? 2.339 4.661 15.087 1.00 95.94 108 ARG A N 1
ATOM 838 C CA . ARG A 1 108 ? 2.344 3.873 16.327 1.00 95.94 108 ARG A CA 1
ATOM 839 C C . ARG A 1 108 ? 1.281 4.329 17.316 1.00 95.94 108 ARG A C 1
ATOM 841 O O . ARG A 1 108 ? 0.529 3.492 17.806 1.00 95.94 108 ARG A O 1
ATOM 848 N N . MET A 1 109 ? 1.189 5.632 17.577 1.00 94.94 109 MET A N 1
ATOM 849 C CA . MET A 1 109 ? 0.151 6.187 18.452 1.00 94.94 109 MET A CA 1
ATOM 850 C C . MET A 1 109 ? -1.254 5.922 17.901 1.00 94.94 109 MET A C 1
ATOM 852 O O . MET A 1 109 ? -2.156 5.590 18.665 1.00 94.94 109 MET A O 1
ATOM 856 N N . SER A 1 110 ? -1.437 6.000 16.580 1.00 94.75 110 SER A N 1
ATOM 857 C CA . SER A 1 110 ? -2.705 5.648 15.943 1.00 94.75 110 SER A CA 1
ATOM 858 C C . SER A 1 110 ? -3.060 4.176 16.143 1.00 94.75 110 SER A C 1
ATOM 860 O O . SER A 1 110 ? -4.211 3.898 16.460 1.00 94.75 110 SER A O 1
ATOM 862 N N . CYS A 1 111 ? -2.108 3.249 15.971 1.00 94.81 111 CYS A N 1
ATOM 863 C CA . CYS A 1 111 ? -2.346 1.822 16.201 1.00 94.81 111 CYS A CA 1
ATOM 864 C C . CYS A 1 111 ? -2.675 1.532 17.667 1.00 94.81 111 CYS A C 1
ATOM 866 O O . CYS A 1 111 ? -3.596 0.771 17.920 1.00 94.81 111 CYS A O 1
ATOM 868 N N . MET A 1 112 ? -1.966 2.159 18.615 1.00 93.81 112 MET A N 1
ATOM 869 C CA . MET A 1 112 ? -2.219 2.017 20.058 1.00 93.81 112 MET A CA 1
ATOM 870 C C . MET A 1 112 ? -3.597 2.537 20.481 1.00 93.81 112 MET A C 1
ATOM 872 O O . MET A 1 112 ? -4.157 2.028 21.440 1.00 93.81 112 MET A O 1
ATOM 876 N N . ASN A 1 113 ? -4.146 3.516 19.761 1.00 91.38 113 ASN A N 1
ATOM 877 C CA . ASN A 1 113 ? -5.462 4.097 20.032 1.00 91.38 113 ASN A CA 1
ATOM 878 C C . ASN A 1 113 ? -6.563 3.532 19.113 1.00 91.38 113 ASN A C 1
ATOM 880 O O . ASN A 1 113 ? -7.611 4.164 18.946 1.00 91.38 113 ASN A O 1
ATOM 884 N N . CYS A 1 114 ? -6.326 2.394 18.456 1.00 91.81 114 CYS A N 1
ATOM 885 C CA . CYS A 1 114 ? -7.378 1.696 17.724 1.00 91.81 114 CYS A CA 1
ATOM 886 C C . CYS A 1 114 ? -8.451 1.190 18.692 1.00 91.81 114 CYS A C 1
ATOM 888 O O . CYS A 1 114 ? -8.158 0.785 19.811 1.00 91.81 114 CYS A O 1
ATOM 890 N N . SER A 1 115 ? -9.704 1.263 18.257 1.00 91.25 115 SER A N 1
ATOM 891 C CA . SER A 1 115 ? -10.866 0.745 18.980 1.00 91.25 115 SER A CA 1
ATOM 892 C C . SER A 1 115 ? -11.555 -0.346 18.166 1.00 91.25 115 SER A C 1
ATOM 894 O O . SER A 1 115 ? -11.316 -0.477 16.964 1.00 91.25 115 SER A O 1
ATOM 896 N N . ASP A 1 116 ? -12.467 -1.081 18.800 1.00 91.25 116 ASP A N 1
ATOM 897 C CA . ASP A 1 116 ? -13.268 -2.092 18.114 1.00 91.25 116 ASP A CA 1
ATOM 898 C C . ASP A 1 116 ? -14.037 -1.513 16.906 1.00 91.25 116 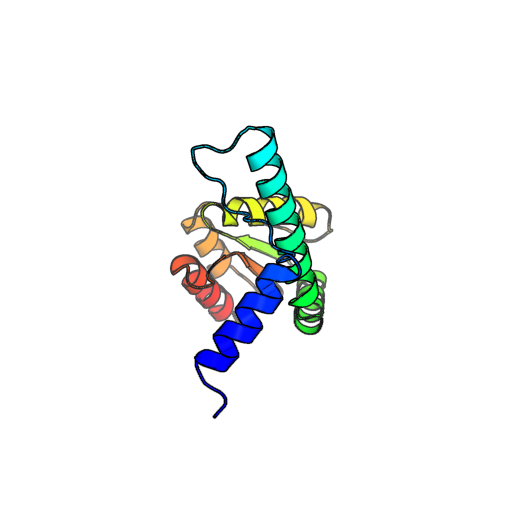ASP A C 1
ATOM 900 O O . ASP A 1 116 ? -14.777 -0.517 17.001 1.00 91.25 116 ASP A O 1
ATOM 904 N N . GLY A 1 117 ? -13.860 -2.165 15.757 1.00 92.56 117 GLY A N 1
ATOM 905 C CA . GLY A 1 117 ? -14.366 -1.738 14.453 1.00 92.56 117 GLY A CA 1
ATOM 906 C C . GLY A 1 117 ? -13.442 -0.802 13.661 1.00 92.56 117 GLY A C 1
ATOM 907 O O . GLY A 1 117 ? -13.820 -0.390 12.563 1.00 92.56 117 GLY A O 1
ATOM 908 N N . ASP A 1 118 ? -12.253 -0.457 14.162 1.00 95.69 118 ASP A N 1
ATOM 909 C CA . ASP A 1 118 ? -11.225 0.222 13.367 1.00 95.69 118 ASP A CA 1
ATOM 910 C C . ASP A 1 118 ? -10.456 -0.781 12.493 1.00 95.69 118 ASP A C 1
ATOM 912 O O . ASP A 1 118 ? -10.144 -1.892 12.915 1.00 95.69 118 ASP A O 1
ATOM 916 N N . VAL A 1 119 ? -10.089 -0.376 11.275 1.00 97.00 119 VAL A N 1
ATOM 917 C CA . VAL A 1 119 ? -9.288 -1.201 10.359 1.00 97.00 119 VAL A CA 1
ATOM 918 C C . VAL A 1 119 ? -7.969 -0.507 10.042 1.00 97.00 119 VAL A C 1
ATOM 920 O O . VAL A 1 119 ? -7.945 0.636 9.586 1.00 97.00 119 VAL A O 1
ATOM 923 N N . VAL A 1 120 ? -6.855 -1.215 10.232 1.00 96.94 120 VAL A N 1
AT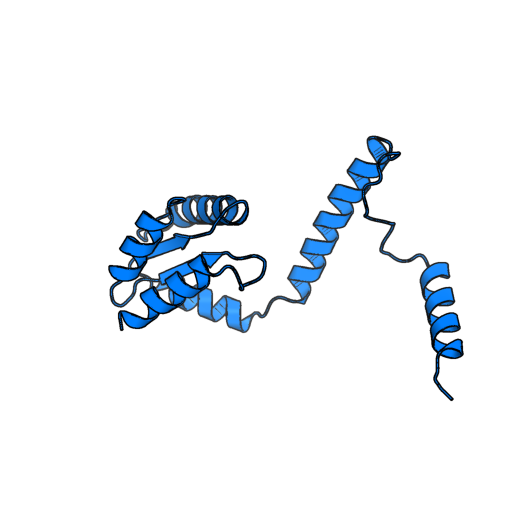OM 924 C CA . VAL A 1 120 ? -5.514 -0.741 9.860 1.00 96.94 120 VAL A CA 1
ATOM 925 C C . VAL A 1 120 ? -5.016 -1.513 8.641 1.00 96.94 120 VAL A C 1
ATOM 927 O O . VAL A 1 120 ? -4.912 -2.738 8.659 1.00 96.94 120 VAL A O 1
ATOM 930 N N . VAL A 1 121 ? -4.674 -0.789 7.578 1.00 97.50 121 VAL A N 1
ATOM 931 C CA . VAL A 1 121 ? -4.117 -1.322 6.334 1.00 97.50 121 VAL A CA 1
ATOM 932 C C . VAL A 1 121 ? -2.640 -0.956 6.257 1.00 97.50 121 VAL A C 1
ATOM 934 O O . VAL A 1 121 ? -2.273 0.202 6.052 1.00 97.50 121 VAL A O 1
ATOM 937 N N . LEU A 1 122 ? -1.783 -1.965 6.410 1.00 97.19 122 LEU A N 1
ATOM 938 C CA . LEU A 1 122 ? -0.330 -1.813 6.388 1.00 97.19 122 LEU A CA 1
ATOM 939 C C . LEU A 1 122 ? 0.235 -2.269 5.043 1.00 97.19 122 LEU A C 1
ATOM 941 O O . LEU A 1 122 ? 0.081 -3.425 4.651 1.00 97.19 122 LEU A O 1
ATOM 945 N N . ILE A 1 123 ? 0.921 -1.369 4.343 1.00 97.50 123 ILE A N 1
ATOM 946 C CA . ILE A 1 123 ? 1.477 -1.621 3.012 1.00 97.50 123 ILE A CA 1
ATOM 947 C C . ILE A 1 123 ? 2.983 -1.859 3.129 1.00 97.50 123 ILE A C 1
ATOM 949 O O . ILE A 1 123 ? 3.748 -0.962 3.488 1.00 97.50 123 ILE A O 1
ATOM 953 N N . SER A 1 124 ? 3.416 -3.079 2.803 1.00 96.38 124 SER A N 1
ATOM 954 C CA . SER A 1 124 ? 4.824 -3.487 2.787 1.00 96.38 124 SER A CA 1
ATOM 955 C C . SER A 1 124 ? 5.100 -4.399 1.597 1.00 96.38 124 SER A C 1
ATOM 957 O O . SER A 1 124 ? 4.466 -5.440 1.458 1.00 96.38 124 SER A O 1
ATOM 959 N N . HIS A 1 125 ? 6.091 -4.049 0.774 1.00 93.25 125 HIS A N 1
ATOM 960 C CA . HIS A 1 125 ? 6.491 -4.866 -0.377 1.00 93.25 125 HIS A CA 1
ATOM 961 C C . HIS A 1 125 ? 6.996 -6.264 0.024 1.00 93.25 125 HIS A C 1
ATOM 963 O O . HIS A 1 125 ? 6.680 -7.250 -0.630 1.00 93.25 125 HIS A O 1
ATOM 969 N N . THR A 1 126 ? 7.778 -6.367 1.105 1.00 93.38 126 THR A N 1
ATOM 970 C CA . THR A 1 126 ? 8.367 -7.648 1.538 1.00 93.38 126 THR A CA 1
ATOM 971 C C . THR A 1 126 ? 7.562 -8.345 2.630 1.00 93.38 126 THR A C 1
ATOM 973 O O . THR A 1 126 ? 7.846 -9.501 2.939 1.00 93.38 126 THR A O 1
ATOM 976 N N . GLY A 1 127 ? 6.632 -7.636 3.280 1.00 92.44 127 GLY A N 1
ATOM 977 C CA . GLY A 1 127 ? 5.952 -8.098 4.494 1.00 92.44 127 GLY A CA 1
ATOM 978 C C . GLY A 1 127 ? 6.876 -8.249 5.712 1.00 92.44 127 GLY A C 1
ATOM 979 O O . GLY A 1 127 ? 6.462 -8.785 6.732 1.00 92.44 127 GLY A O 1
ATOM 980 N N . ARG A 1 128 ? 8.140 -7.808 5.615 1.00 93.75 128 ARG A N 1
ATOM 981 C CA . ARG A 1 128 ? 9.185 -7.994 6.644 1.00 93.75 128 ARG A CA 1
ATOM 982 C C . ARG A 1 128 ? 9.717 -6.681 7.209 1.00 93.75 128 ARG A C 1
ATOM 984 O O . ARG A 1 128 ? 10.702 -6.675 7.943 1.00 93.75 128 ARG A O 1
ATOM 991 N N . THR A 1 129 ? 9.108 -5.553 6.850 1.00 94.06 129 THR A N 1
ATOM 992 C CA . THR A 1 129 ? 9.482 -4.246 7.395 1.00 94.06 129 THR A CA 1
ATOM 993 C C . THR A 1 129 ? 9.199 -4.237 8.897 1.00 94.06 129 THR A C 1
ATOM 995 O O . THR A 1 129 ? 8.043 -4.124 9.292 1.00 94.06 129 THR A O 1
ATOM 998 N N . LYS A 1 130 ? 10.249 -4.357 9.724 1.00 94.06 130 LYS A N 1
ATOM 999 C CA . LYS A 1 130 ? 10.155 -4.553 11.183 1.00 94.06 130 LYS A CA 1
ATOM 1000 C C . LYS A 1 130 ? 9.147 -3.615 11.852 1.00 94.06 130 LYS A C 1
ATOM 1002 O O . LYS A 1 130 ? 8.230 -4.090 12.506 1.00 94.06 130 LYS A O 1
ATOM 1007 N N . ASN A 1 131 ? 9.258 -2.313 11.594 1.00 94.31 131 ASN A N 1
ATOM 1008 C CA . ASN A 1 131 ? 8.350 -1.316 12.159 1.00 94.31 131 ASN A CA 1
ATOM 1009 C C . ASN A 1 131 ? 6.878 -1.587 11.802 1.00 94.31 131 ASN A C 1
ATOM 1011 O O . ASN A 1 131 ? 6.024 -1.490 12.669 1.00 94.31 131 ASN A O 1
ATOM 1015 N N . LEU A 1 132 ? 6.566 -1.974 10.558 1.00 95.44 132 LEU A N 1
ATOM 1016 C CA . LEU A 1 132 ? 5.185 -2.282 10.161 1.00 95.44 132 LEU A CA 1
ATOM 1017 C C . LEU A 1 132 ? 4.677 -3.578 10.804 1.00 95.44 132 LEU A C 1
ATOM 1019 O O . LEU A 1 132 ? 3.509 -3.659 11.158 1.00 95.44 132 LEU A O 1
ATOM 1023 N N . VAL A 1 133 ? 5.541 -4.578 10.992 1.00 95.62 133 VAL A N 1
ATOM 1024 C CA . VAL A 1 133 ? 5.170 -5.806 11.716 1.00 95.62 133 VAL A CA 1
ATOM 1025 C C . VAL A 1 133 ? 4.847 -5.490 13.179 1.00 95.62 133 VAL A C 1
ATOM 1027 O O . VAL A 1 133 ? 3.846 -5.972 13.701 1.00 95.62 133 VAL A O 1
ATOM 1030 N N . GLU A 1 134 ? 5.643 -4.632 13.819 1.00 95.62 134 GLU A N 1
ATOM 1031 C CA . GLU A 1 134 ? 5.374 -4.152 15.179 1.00 95.62 134 GLU A CA 1
ATOM 1032 C C . GLU A 1 134 ? 4.059 -3.362 15.254 1.00 95.62 134 GLU A C 1
ATOM 1034 O O . GLU A 1 134 ? 3.269 -3.585 16.168 1.00 95.62 134 GLU A O 1
ATOM 1039 N N . LEU A 1 135 ? 3.769 -2.495 14.274 1.00 95.50 135 LEU A N 1
ATOM 1040 C CA . LEU A 1 135 ? 2.479 -1.798 14.192 1.00 95.50 135 LEU A CA 1
ATOM 1041 C C . LEU A 1 135 ? 1.298 -2.761 14.045 1.00 95.50 135 LEU A C 1
ATOM 1043 O O . LEU A 1 135 ? 0.261 -2.537 14.664 1.00 95.50 135 LEU A O 1
ATOM 1047 N N . ALA A 1 136 ? 1.447 -3.815 13.236 1.00 94.94 136 ALA A N 1
ATOM 1048 C CA . ALA A 1 136 ? 0.416 -4.836 13.057 1.00 94.94 136 ALA A CA 1
ATOM 1049 C C . ALA A 1 136 ? 0.118 -5.554 14.376 1.00 94.94 136 ALA A C 1
ATOM 1051 O O . ALA A 1 136 ? -1.039 -5.807 14.704 1.00 94.94 136 ALA A O 1
ATOM 1052 N N . GLN A 1 137 ? 1.170 -5.871 15.133 1.00 94.69 137 GLN A N 1
ATOM 1053 C CA . GLN A 1 137 ? 1.039 -6.506 16.433 1.00 94.69 137 GLN A CA 1
ATOM 1054 C C . GLN A 1 137 ? 0.358 -5.576 17.443 1.00 94.69 137 GLN A C 1
ATOM 1056 O O . GLN A 1 137 ? -0.599 -6.004 18.077 1.00 94.69 137 GLN A O 1
ATOM 1061 N N . LEU A 1 138 ? 0.787 -4.313 17.531 1.00 94.56 138 LEU A N 1
ATOM 1062 C CA . LEU A 1 138 ? 0.177 -3.321 18.423 1.00 94.56 138 LEU A CA 1
ATOM 1063 C C . LEU A 1 138 ? -1.308 -3.105 18.121 1.00 94.56 138 LEU A C 1
ATOM 1065 O O . LEU A 1 138 ? -2.113 -3.054 19.039 1.00 94.56 138 LEU A O 1
ATOM 1069 N N . ALA A 1 139 ? -1.682 -3.006 16.842 1.00 93.31 139 ALA A N 1
ATOM 1070 C CA . ALA A 1 139 ? -3.082 -2.842 16.456 1.00 93.31 139 ALA A CA 1
ATOM 1071 C C . ALA A 1 139 ? -3.943 -4.056 16.847 1.00 93.31 139 ALA A C 1
ATOM 1073 O O . ALA A 1 139 ? -5.103 -3.882 17.198 1.00 93.31 139 ALA A O 1
ATOM 1074 N N . ARG A 1 140 ? -3.376 -5.270 16.805 1.00 90.69 140 ARG A N 1
ATOM 1075 C CA . ARG A 1 140 ? -4.062 -6.513 17.195 1.00 90.69 140 ARG A CA 1
ATOM 1076 C C . ARG A 1 140 ? -4.179 -6.686 18.711 1.00 90.69 140 ARG A C 1
ATOM 1078 O O . ARG A 1 140 ? -5.045 -7.408 19.170 1.00 90.69 140 ARG A O 1
ATOM 1085 N N . GLU A 1 141 ? -3.288 -6.086 19.493 1.00 90.50 141 GLU A N 1
ATOM 1086 C CA . GLU A 1 141 ? -3.330 -6.184 20.959 1.00 90.50 141 GLU A CA 1
ATOM 1087 C C . GLU A 1 141 ? -4.477 -5.368 21.584 1.00 90.50 141 GLU A C 1
ATOM 1089 O O . GLU A 1 141 ? -4.772 -5.562 22.758 1.00 90.50 141 GLU A O 1
ATOM 1094 N N . ASN A 1 142 ? -5.134 -4.499 20.809 1.00 79.12 142 ASN A N 1
ATOM 1095 C CA . ASN A 1 142 ? -6.229 -3.627 21.250 1.00 79.12 142 ASN A CA 1
ATOM 1096 C C . ASN A 1 142 ? -7.632 -4.261 21.168 1.00 79.12 142 ASN A C 1
ATOM 1098 O O . ASN A 1 142 ? -8.619 -3.526 21.101 1.00 79.12 142 ASN A O 1
ATOM 1102 N N . ASP A 1 143 ? -7.704 -5.594 21.163 1.00 54.75 143 ASP A N 1
ATOM 1103 C CA . ASP A 1 143 ? -8.958 -6.361 21.253 1.00 54.75 143 ASP A CA 1
ATOM 1104 C C . ASP A 1 143 ? -9.718 -6.097 22.572 1.00 54.75 143 ASP A C 1
ATOM 1106 O O . ASP A 1 143 ? -9.096 -6.163 23.662 1.00 54.75 143 ASP A O 1
#

Secondary structure (DSSP, 8-state):
--SHHHHHHHHHHHHHT--SS------TT--HHHHHHHHHHHHHHHHHHHHHH--HHHHHHHHHHHHS-SEEEEEE-THHHHHHHHHHHHHTTSSS-EEEES-HHHHHHHHHT--TTEEEEEE-SSS--HHHHHHHHHHHTT-

Sequence (143 aa):
TRGFPDFKLHLAQSLANGTPYVNRNVNEDDSVESYTGKIFESAMATLDHVRHSLDKSAINRAVDLLTQAKKIAFFGLGPSAAVAHDAMNKFFRFNVPVVYSDDIVLQRMSCMNCSDGDVVVLISHTGRTKNLVELAQLAREND

Organism: NCBI:txid1403943

pLDDT: mean 89.67, std 12.07, range [45.91, 98.19]

Foldseek 3Di:
DCDDVVVVVVVVVCVVVPVPCDPLDDDPPDDPVRNVVSVVSVVVVVVVVCVVPDDPVVVVVVVVLVVQAQEEEFEEEDPQLVVSVVVQVVCVVPPHHYYGDRDLVVLQVVLLPDEPRHYYHYGDPVVVPPSSVVSVVSNVVRD

InterPro domains:
  IPR001347 SIS domain [PF01380] (66-142)
  IPR001347 SIS domain [PS51464] (62-143)
  IPR035472 RpiR-like, SIS domain [cd05013] (57-142)
  IPR046348 SIS domain superfamily [SSF53697] (34-142)
  IPR047640 HTH-type transcriptional regulator RpiR-like [PTHR30514] (2-142)